Protein AF-A0AAU6FA54-F1 (afdb_monomer_lite)

pLDDT: mean 83.8, std 14.14, range [40.03, 97.0]

Structure (mmCIF, N/CA/C/O backbone):
data_AF-A0AAU6FA54-F1
#
_entry.id   AF-A0AAU6FA54-F1
#
loop_
_atom_site.group_PDB
_atom_site.id
_atom_site.type_symbol
_atom_site.label_atom_id
_atom_site.label_alt_id
_atom_site.label_comp_id
_atom_site.label_asym_id
_atom_site.label_entity_id
_atom_site.label_seq_id
_atom_site.pdbx_PDB_ins_code
_atom_site.Cartn_x
_atom_site.Cartn_y
_atom_site.Cartn_z
_atom_site.occupancy
_atom_site.B_iso_or_equiv
_atom_site.auth_seq_id
_atom_site.auth_comp_id
_atom_site.auth_asym_id
_atom_site.auth_atom_id
_atom_site.pdbx_PDB_model_num
ATOM 1 N N . MET A 1 1 ? -17.759 12.469 8.047 1.00 54.72 1 MET A N 1
ATOM 2 C CA . MET A 1 1 ? -17.543 11.275 7.200 1.00 54.72 1 MET A CA 1
ATOM 3 C C . MET A 1 1 ? -18.775 10.393 7.303 1.00 54.72 1 MET A C 1
ATOM 5 O O . MET A 1 1 ? -19.271 10.269 8.419 1.00 54.72 1 MET A O 1
ATOM 9 N N . PRO A 1 2 ? -19.297 9.824 6.205 1.00 54.88 2 PRO A N 1
ATOM 10 C CA . PRO A 1 2 ? -20.331 8.798 6.305 1.00 54.88 2 PRO A CA 1
ATOM 11 C C . PRO A 1 2 ? -19.773 7.605 7.097 1.00 54.88 2 PRO A C 1
ATOM 13 O O . PRO A 1 2 ? -18.658 7.155 6.835 1.00 54.88 2 PRO A O 1
ATOM 16 N N . ALA A 1 3 ? -20.511 7.143 8.105 1.00 58.78 3 ALA A N 1
ATOM 17 C CA . ALA A 1 3 ? -20.110 6.004 8.920 1.00 58.78 3 ALA A CA 1
ATOM 18 C C . ALA A 1 3 ? -20.366 4.710 8.136 1.00 58.78 3 ALA A C 1
ATOM 20 O O . ALA A 1 3 ? -21.509 4.386 7.820 1.00 58.78 3 ALA A O 1
ATOM 21 N N . VAL A 1 4 ? -19.301 3.982 7.803 1.00 65.38 4 VAL A N 1
ATOM 22 C CA . VAL A 1 4 ? -19.407 2.633 7.237 1.00 65.38 4 VAL A CA 1
ATOM 23 C C . VAL A 1 4 ? -19.443 1.653 8.406 1.00 65.38 4 VAL A C 1
ATOM 25 O O . VAL A 1 4 ? -18.468 1.532 9.144 1.00 65.38 4 VAL A O 1
ATOM 28 N N . ASN A 1 5 ? -20.568 0.962 8.592 1.00 68.56 5 ASN A N 1
ATOM 29 C CA . ASN A 1 5 ? -20.701 -0.080 9.610 1.00 68.56 5 ASN A CA 1
ATOM 30 C C . ASN A 1 5 ? -20.019 -1.366 9.126 1.00 68.56 5 ASN A C 1
ATOM 32 O O . ASN A 1 5 ? -20.662 -2.239 8.544 1.00 68.56 5 ASN A O 1
ATOM 36 N N . VAL A 1 6 ? -18.709 -1.467 9.350 1.00 71.56 6 VAL A N 1
ATOM 37 C CA . VAL A 1 6 ? -17.946 -2.699 9.119 1.00 71.56 6 VAL A CA 1
ATOM 38 C C . VAL A 1 6 ? -18.018 -3.548 10.384 1.00 71.56 6 VAL A C 1
ATOM 40 O O . VAL A 1 6 ? -17.626 -3.097 11.459 1.00 71.56 6 VAL A O 1
ATOM 43 N N . LYS A 1 7 ? -18.549 -4.768 10.267 1.00 80.62 7 LYS A N 1
ATOM 44 C CA . LYS A 1 7 ? -18.486 -5.763 11.341 1.00 80.62 7 LYS A CA 1
ATOM 45 C C . LYS A 1 7 ? -17.205 -6.565 11.168 1.00 80.62 7 LYS A C 1
ATOM 47 O O . LYS A 1 7 ? -16.977 -7.097 10.090 1.00 80.62 7 LYS A O 1
ATOM 52 N N . PHE A 1 8 ? -16.421 -6.637 12.230 1.00 81.81 8 PHE A N 1
ATOM 53 C CA . PHE A 1 8 ? -15.246 -7.492 12.322 1.00 81.81 8 PHE A CA 1
ATOM 54 C C . PHE A 1 8 ? -15.554 -8.651 13.267 1.00 81.81 8 PHE A C 1
ATOM 56 O O . PHE A 1 8 ? -16.298 -8.467 14.239 1.00 81.81 8 PHE A O 1
ATOM 63 N N . SER A 1 9 ? -14.978 -9.819 13.003 1.00 91.56 9 SER A N 1
ATOM 64 C CA . SER A 1 9 ? -14.883 -10.872 14.013 1.00 91.56 9 SER A CA 1
ATOM 65 C C . SER A 1 9 ? -13.928 -10.448 15.141 1.00 91.56 9 SER A C 1
ATOM 67 O O . SER A 1 9 ? -13.171 -9.480 15.015 1.00 91.56 9 SER A O 1
ATOM 69 N N . GLU A 1 10 ? -13.952 -11.158 16.269 1.00 90.00 10 GLU A N 1
ATOM 70 C CA . GLU A 1 10 ? -13.013 -10.887 17.366 1.00 90.00 10 GLU A CA 1
ATOM 71 C C . GLU A 1 10 ? -11.554 -11.129 16.951 1.00 90.00 10 GLU A C 1
ATOM 73 O O . GLU A 1 10 ? -10.689 -10.315 17.269 1.00 90.00 10 GLU A O 1
ATOM 78 N N . GLU A 1 11 ? -11.296 -12.186 16.175 1.00 91.06 11 GLU A N 1
ATOM 79 C CA . GLU A 1 11 ? -9.969 -12.524 15.639 1.00 91.06 11 GLU A CA 1
ATOM 80 C C . GLU A 1 11 ? -9.444 -11.444 14.678 1.00 91.06 11 GLU A C 1
ATOM 82 O O . GLU A 1 11 ? -8.276 -11.042 14.729 1.00 91.06 11 GLU A O 1
ATOM 87 N N . GLU A 1 12 ? -10.322 -10.916 13.821 1.00 90.62 12 GLU A N 1
ATOM 88 C CA . GLU A 1 12 ? -9.986 -9.817 12.916 1.00 90.62 12 GLU A CA 1
ATOM 89 C C . GLU A 1 12 ? -9.677 -8.539 13.701 1.00 90.62 12 GLU A C 1
ATOM 91 O O . GLU A 1 12 ? -8.696 -7.853 13.405 1.00 90.62 12 GLU A O 1
ATOM 96 N N . LEU A 1 13 ? -10.462 -8.224 14.738 1.00 92.44 13 LEU A N 1
ATOM 97 C CA . LEU A 1 13 ? -10.194 -7.068 15.597 1.00 92.44 13 LEU A CA 1
ATOM 98 C C . LEU A 1 13 ? -8.855 -7.183 16.319 1.00 92.44 13 LEU A C 1
ATOM 100 O O . LEU A 1 13 ? -8.154 -6.176 16.429 1.00 92.44 13 LEU A O 1
ATOM 104 N N . ASP A 1 14 ? -8.498 -8.365 16.815 1.00 92.75 14 ASP A N 1
ATOM 105 C CA . ASP A 1 14 ? -7.217 -8.579 17.491 1.00 92.75 14 ASP A CA 1
ATOM 106 C C . ASP A 1 14 ? -6.029 -8.372 16.541 1.00 92.75 14 ASP A C 1
ATOM 108 O O . ASP A 1 14 ? -5.076 -7.643 16.844 1.00 92.75 14 ASP A O 1
ATOM 112 N N . THR A 1 15 ? -6.159 -8.891 15.319 1.00 92.44 15 THR A N 1
ATOM 113 C CA . THR A 1 15 ? -5.172 -8.691 14.254 1.00 92.44 15 THR A CA 1
ATOM 114 C C . THR A 1 15 ? -5.008 -7.206 13.922 1.00 92.44 15 THR A C 1
ATOM 116 O O . THR A 1 15 ? -3.889 -6.683 13.900 1.00 92.44 15 THR A O 1
ATOM 119 N N . VAL A 1 16 ? -6.115 -6.489 13.701 1.00 91.31 16 VAL A N 1
ATOM 120 C CA . VAL A 1 16 ? -6.077 -5.062 13.341 1.00 91.31 16 VAL A CA 1
ATOM 121 C C . VAL A 1 16 ? -5.546 -4.217 14.503 1.00 91.31 16 VAL A C 1
ATOM 123 O O . VAL A 1 16 ? -4.808 -3.260 14.270 1.00 91.31 16 VAL A O 1
ATOM 126 N N . ARG A 1 17 ? -5.856 -4.566 15.758 1.00 93.25 17 ARG A N 1
ATOM 127 C CA . ARG A 1 17 ? -5.299 -3.885 16.941 1.00 93.25 17 ARG A CA 1
ATOM 128 C C . ARG A 1 17 ? -3.795 -4.079 17.048 1.00 93.25 17 ARG A C 1
ATOM 130 O O . ARG A 1 17 ? -3.090 -3.093 17.245 1.00 93.25 17 ARG A O 1
ATOM 137 N N . THR A 1 18 ? -3.310 -5.305 16.869 1.00 95.38 18 THR A N 1
ATOM 138 C CA . THR A 1 18 ? -1.873 -5.607 16.862 1.00 95.38 18 THR A CA 1
ATOM 139 C C . THR A 1 18 ? -1.146 -4.793 15.792 1.00 95.38 18 THR A C 1
ATOM 141 O O . THR A 1 18 ? -0.130 -4.156 16.069 1.00 95.38 18 THR A O 1
ATOM 144 N N . GLN A 1 19 ? -1.703 -4.727 14.582 1.00 92.38 19 GLN A N 1
ATOM 145 C CA . GLN A 1 19 ? -1.128 -3.936 13.492 1.00 92.38 19 GLN A CA 1
ATOM 146 C C . GLN A 1 19 ? -1.191 -2.423 13.752 1.00 92.38 19 GLN A C 1
ATOM 148 O O . GLN A 1 19 ? -0.237 -1.708 13.445 1.00 92.38 19 GLN A O 1
ATOM 153 N N . ALA A 1 20 ? -2.287 -1.925 14.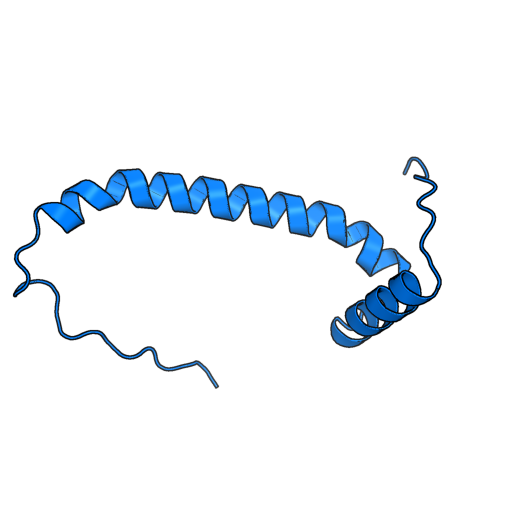331 1.00 92.56 20 ALA A N 1
ATOM 154 C CA . ALA A 1 20 ? -2.420 -0.519 14.704 1.00 92.56 20 ALA A CA 1
ATOM 155 C C . ALA A 1 20 ? -1.397 -0.125 15.780 1.00 92.56 20 ALA A C 1
ATOM 157 O O . ALA A 1 20 ? -0.750 0.915 15.652 1.00 92.56 20 ALA A O 1
ATOM 158 N N . ALA A 1 21 ? -1.194 -0.982 16.786 1.00 94.69 21 ALA A N 1
ATOM 159 C CA . ALA A 1 21 ? -0.189 -0.794 17.826 1.00 94.69 21 ALA A CA 1
ATOM 160 C C . ALA A 1 21 ? 1.237 -0.805 17.254 1.00 94.69 21 ALA A C 1
ATOM 162 O O . ALA A 1 21 ? 2.020 0.087 17.573 1.00 94.69 21 ALA A O 1
ATOM 163 N N . ALA A 1 22 ? 1.551 -1.740 16.349 1.00 94.56 22 ALA A N 1
ATOM 164 C CA . ALA A 1 22 ? 2.839 -1.779 15.652 1.00 94.56 22 ALA A CA 1
ATOM 165 C C . ALA A 1 22 ? 3.093 -0.516 14.807 1.00 94.56 22 ALA A C 1
ATOM 167 O O . ALA A 1 22 ? 4.228 -0.064 14.687 1.00 94.56 22 ALA A O 1
ATOM 168 N N . ALA A 1 23 ? 2.034 0.083 14.254 1.00 89.44 23 ALA A N 1
ATOM 169 C CA . ALA A 1 23 ? 2.101 1.350 13.531 1.00 89.44 23 ALA A CA 1
ATOM 170 C C . ALA A 1 23 ? 2.098 2.593 14.449 1.00 89.44 23 ALA A C 1
ATOM 172 O O . ALA A 1 23 ? 2.193 3.712 13.944 1.00 89.44 23 ALA A O 1
ATOM 173 N N . GLY A 1 24 ? 1.948 2.432 15.771 1.00 94.69 24 GLY A N 1
ATOM 174 C CA . GLY A 1 24 ? 1.820 3.541 16.725 1.00 94.69 24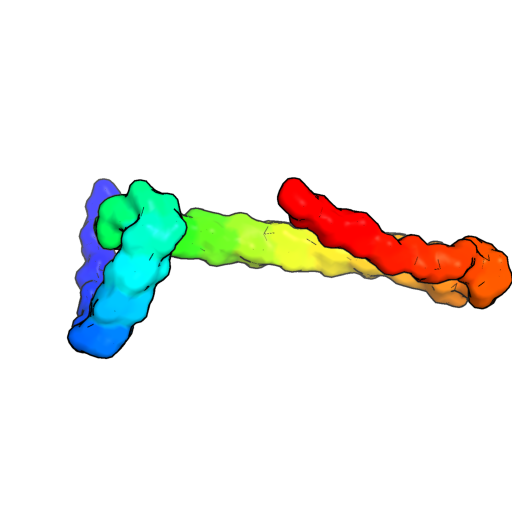 GLY A CA 1
ATOM 175 C C . GLY A 1 24 ? 0.541 4.371 16.547 1.00 94.69 24 GLY A C 1
ATOM 176 O O . GLY A 1 24 ? 0.509 5.546 16.909 1.00 94.69 24 GLY A O 1
ATOM 177 N N . GLN A 1 25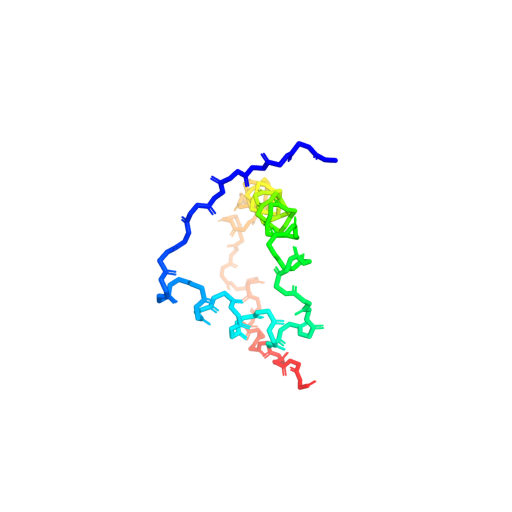 ? -0.509 3.795 15.955 1.00 92.44 25 GLN A N 1
ATOM 178 C CA . GLN A 1 25 ? -1.761 4.481 15.623 1.00 92.44 25 GLN A CA 1
ATOM 179 C C . GLN A 1 25 ? -2.919 3.981 16.495 1.00 92.44 25 GLN A C 1
ATOM 181 O O . GLN A 1 25 ? -2.953 2.830 16.925 1.00 92.44 25 GLN A O 1
ATOM 186 N N . SER A 1 26 ? -3.931 4.826 16.711 1.00 92.75 26 SER A N 1
ATOM 187 C CA . SER A 1 26 ? -5.200 4.350 17.270 1.00 92.75 26 SER A CA 1
ATOM 188 C C . SER A 1 26 ? -5.920 3.444 16.264 1.00 92.75 26 SER A C 1
ATOM 190 O O . SER A 1 26 ? -5.798 3.633 15.052 1.00 92.75 26 SER A O 1
ATOM 192 N N . LEU A 1 27 ? -6.721 2.488 16.750 1.00 90.06 27 LEU A N 1
ATOM 193 C CA . LEU A 1 27 ? -7.483 1.566 15.895 1.00 90.06 27 LEU A CA 1
ATOM 194 C C . LEU A 1 27 ? -8.339 2.310 14.854 1.00 90.06 27 LEU A C 1
ATOM 196 O O . LEU A 1 27 ? -8.321 1.974 13.673 1.00 90.06 27 LEU A O 1
ATOM 200 N N . GLY A 1 28 ? -9.047 3.362 15.277 1.00 88.25 28 GLY A N 1
ATOM 201 C CA . GLY A 1 28 ? -9.877 4.172 14.382 1.00 88.25 28 GLY A CA 1
ATOM 202 C C . GLY A 1 28 ? -9.064 4.905 13.311 1.00 88.25 28 GLY A C 1
ATOM 203 O O . GLY A 1 28 ? -9.454 4.905 12.144 1.00 88.25 28 GLY A O 1
ATOM 204 N N . ALA A 1 29 ? -7.908 5.475 13.676 1.00 89.12 29 ALA A N 1
ATOM 205 C CA . ALA A 1 29 ? -7.012 6.124 12.718 1.00 89.12 29 ALA A CA 1
ATOM 206 C C . ALA A 1 29 ? -6.408 5.113 11.731 1.00 89.12 29 ALA A C 1
ATOM 208 O O . ALA A 1 29 ? -6.322 5.393 10.536 1.00 89.12 29 ALA A O 1
ATOM 209 N N . TYR A 1 30 ? -6.049 3.921 12.212 1.00 91.62 30 TYR A N 1
ATOM 210 C CA . TYR A 1 30 ? -5.502 2.847 11.387 1.00 91.62 30 TYR A CA 1
ATOM 211 C C . TYR A 1 30 ? -6.512 2.341 10.348 1.00 91.62 30 TYR A C 1
ATOM 213 O O . TYR A 1 30 ? -6.157 2.179 9.178 1.00 91.62 30 TYR A O 1
ATOM 221 N N . ILE A 1 31 ? -7.774 2.142 10.749 1.00 89.88 31 ILE A N 1
ATOM 222 C CA . ILE A 1 31 ? -8.861 1.735 9.844 1.00 89.88 31 ILE A CA 1
ATOM 223 C C . ILE A 1 31 ? -9.150 2.840 8.822 1.00 89.88 31 ILE A C 1
ATOM 225 O O . ILE A 1 31 ? -9.252 2.559 7.629 1.00 89.88 31 ILE A O 1
ATOM 229 N N . ALA A 1 32 ? -9.223 4.101 9.256 1.00 87.94 32 ALA A N 1
ATOM 230 C CA . ALA A 1 32 ? -9.442 5.227 8.347 1.00 87.94 32 ALA A CA 1
ATOM 231 C C . ALA A 1 32 ? -8.311 5.362 7.309 1.00 87.94 32 ALA A C 1
ATOM 233 O O . ALA A 1 32 ? -8.564 5.635 6.134 1.00 87.94 32 ALA A O 1
ATOM 234 N N . ALA A 1 33 ? -7.066 5.112 7.720 1.00 90.00 33 ALA A N 1
ATOM 235 C CA . ALA A 1 33 ? -5.906 5.139 6.837 1.00 90.00 33 ALA A CA 1
ATOM 236 C C . ALA A 1 33 ? -5.827 3.928 5.890 1.00 90.00 33 ALA A C 1
ATOM 238 O O . ALA A 1 33 ? -5.150 4.010 4.864 1.00 90.00 33 ALA A O 1
ATOM 239 N N . ALA A 1 34 ? -6.510 2.815 6.184 1.00 88.38 34 ALA A N 1
ATOM 240 C CA . ALA A 1 34 ? -6.429 1.596 5.379 1.00 88.38 34 ALA A CA 1
ATOM 241 C C . ALA A 1 34 ? -6.875 1.822 3.924 1.00 88.38 34 ALA A C 1
ATOM 243 O O . ALA A 1 34 ? -6.190 1.388 2.998 1.00 88.38 34 ALA A O 1
ATOM 244 N N . ALA A 1 35 ? -7.962 2.572 3.713 1.00 84.00 35 ALA A N 1
ATOM 245 C CA . ALA A 1 35 ? -8.438 2.917 2.372 1.00 84.00 35 ALA A CA 1
ATOM 246 C C . ALA A 1 35 ? -7.421 3.773 1.594 1.00 84.00 35 ALA A C 1
ATOM 248 O O . ALA A 1 35 ? -7.209 3.562 0.399 1.00 84.00 35 ALA A O 1
ATOM 249 N N . VAL A 1 36 ? -6.751 4.706 2.279 1.00 90.38 36 VAL A N 1
ATOM 250 C CA . VAL A 1 36 ? -5.705 5.550 1.683 1.00 90.38 36 VAL A CA 1
ATOM 251 C C . VAL A 1 36 ? -4.491 4.706 1.297 1.00 90.38 36 VAL A C 1
ATOM 253 O O . VAL A 1 36 ? -3.995 4.835 0.178 1.00 90.38 36 VAL A O 1
ATOM 256 N N . ARG A 1 37 ? -4.046 3.800 2.178 1.00 91.00 37 ARG A N 1
ATOM 257 C CA . ARG A 1 37 ? -2.926 2.888 1.894 1.00 91.00 37 ARG A CA 1
ATOM 258 C C . ARG A 1 37 ? -3.212 1.978 0.705 1.00 91.00 37 ARG A C 1
ATOM 260 O O . ARG A 1 37 ? -2.339 1.801 -0.141 1.00 91.00 37 ARG A O 1
ATOM 267 N N . ASP A 1 38 ? -4.420 1.424 0.595 1.00 92.56 38 ASP A N 1
ATOM 268 C CA . ASP A 1 38 ? -4.751 0.579 -0.556 1.00 92.56 38 ASP A CA 1
ATOM 269 C C . ASP A 1 38 ? -4.831 1.390 -1.859 1.00 92.56 38 ASP A C 1
ATOM 271 O O . ASP A 1 38 ? -4.320 0.945 -2.887 1.00 92.56 38 ASP A O 1
ATOM 275 N N . HIS A 1 39 ? -5.364 2.617 -1.824 1.00 92.69 39 HIS A N 1
ATOM 276 C CA . HIS A 1 39 ? -5.312 3.512 -2.983 1.00 92.69 39 HIS A CA 1
ATOM 277 C C . HIS A 1 39 ? -3.865 3.806 -3.419 1.00 92.69 39 HIS A C 1
ATOM 279 O O . HIS A 1 39 ? -3.533 3.649 -4.596 1.00 92.69 39 HIS A O 1
ATOM 285 N N . GLN A 1 40 ? -2.989 4.161 -2.473 1.00 94.00 40 GLN A N 1
ATOM 286 C CA . GLN A 1 40 ? -1.565 4.396 -2.734 1.00 94.00 40 GLN A CA 1
ATOM 287 C C . GLN A 1 40 ? -0.881 3.157 -3.317 1.00 94.00 40 GLN A C 1
ATOM 289 O O . GLN A 1 40 ? -0.148 3.272 -4.298 1.00 94.00 40 GLN A O 1
ATOM 294 N N . ARG A 1 41 ? -1.165 1.964 -2.778 1.00 95.94 41 ARG A N 1
ATOM 295 C CA . ARG A 1 41 ? -0.637 0.693 -3.293 1.00 95.94 41 ARG A CA 1
ATOM 296 C C . ARG A 1 41 ? -1.055 0.461 -4.743 1.00 95.94 41 ARG A C 1
ATOM 298 O O . ARG A 1 41 ? -0.208 0.150 -5.577 1.00 95.94 41 ARG A O 1
ATOM 305 N N . ARG A 1 42 ? -2.341 0.635 -5.068 1.00 95.88 42 ARG A N 1
ATOM 306 C CA . ARG A 1 42 ? -2.837 0.486 -6.449 1.00 95.88 42 ARG A CA 1
ATOM 307 C C . ARG A 1 42 ? -2.180 1.49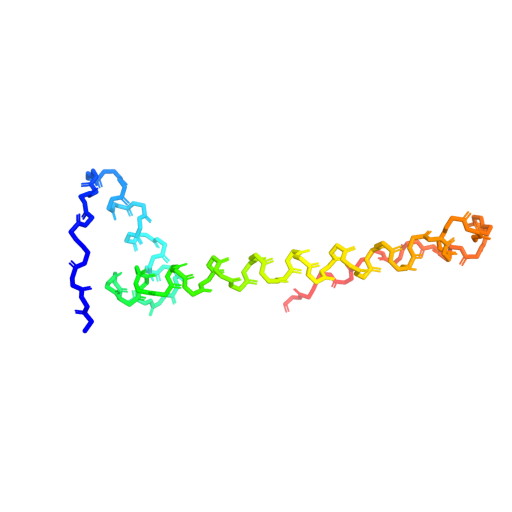3 -7.392 1.00 95.88 42 ARG A C 1
ATOM 309 O O . ARG A 1 42 ? -1.794 1.122 -8.499 1.00 95.88 42 ARG A O 1
ATOM 316 N N . HIS A 1 43 ? -2.025 2.742 -6.954 1.00 95.88 43 HIS A N 1
ATOM 317 C CA . HIS A 1 43 ? -1.351 3.776 -7.736 1.00 95.88 43 HIS A CA 1
ATOM 318 C C . HIS A 1 43 ? 0.123 3.432 -7.985 1.00 95.88 43 HIS A C 1
ATOM 320 O O . HIS A 1 43 ? 0.593 3.524 -9.121 1.00 95.88 43 HIS A O 1
ATOM 326 N N . PHE A 1 44 ? 0.838 2.987 -6.946 1.00 96.31 44 PHE A N 1
ATOM 327 C CA . PHE A 1 44 ? 2.224 2.538 -7.050 1.00 96.31 44 PHE A CA 1
ATOM 328 C C . PHE A 1 44 ? 2.360 1.399 -8.062 1.00 96.31 44 PHE A C 1
ATOM 330 O O . PHE A 1 44 ? 3.135 1.523 -9.004 1.00 96.31 44 PHE A O 1
ATOM 337 N N . VAL A 1 45 ? 1.556 0.338 -7.928 1.00 97.00 45 VAL A N 1
ATOM 338 C CA . VAL A 1 45 ? 1.600 -0.820 -8.837 1.00 97.00 45 VAL A CA 1
ATOM 339 C C . VAL A 1 45 ? 1.301 -0.407 -10.278 1.00 97.00 45 VAL A C 1
ATOM 341 O O . VAL A 1 45 ? 2.034 -0.784 -11.185 1.00 97.00 45 VAL A O 1
ATOM 344 N N . SER A 1 46 ? 0.269 0.411 -10.500 1.00 96.69 46 SER A N 1
ATOM 345 C CA . SER A 1 46 ? -0.072 0.921 -11.836 1.00 96.69 46 SER A CA 1
ATOM 346 C C . SER A 1 46 ? 1.074 1.724 -12.459 1.00 96.69 46 SER A C 1
ATOM 348 O O . SER A 1 46 ? 1.399 1.555 -13.633 1.00 96.69 46 SER A O 1
ATOM 350 N N . THR A 1 47 ? 1.726 2.575 -11.668 1.00 96.31 47 THR A N 1
ATOM 351 C CA . THR A 1 47 ? 2.864 3.381 -12.131 1.00 96.31 47 THR A CA 1
ATOM 352 C C . THR A 1 47 ? 4.086 2.505 -12.414 1.00 96.31 47 THR A C 1
ATOM 354 O O . THR A 1 47 ? 4.719 2.663 -13.455 1.00 96.31 47 THR A O 1
ATOM 357 N N . ALA A 1 48 ? 4.388 1.550 -11.532 1.00 96.25 48 ALA A N 1
ATOM 358 C CA . ALA A 1 48 ? 5.497 0.616 -11.700 1.00 96.25 48 ALA A CA 1
ATOM 359 C C . ALA A 1 48 ? 5.321 -0.256 -12.951 1.00 96.25 48 ALA A C 1
ATOM 361 O O . ALA A 1 48 ? 6.276 -0.431 -13.700 1.00 96.25 48 ALA A O 1
ATOM 362 N N . LEU A 1 49 ? 4.102 -0.733 -13.224 1.00 96.69 49 LEU A N 1
ATOM 363 C CA . LEU A 1 49 ? 3.799 -1.484 -14.445 1.00 96.69 49 LEU A CA 1
ATOM 364 C C . LEU A 1 49 ? 4.035 -0.646 -15.704 1.00 96.69 49 LEU A C 1
ATOM 366 O O . LEU A 1 49 ? 4.699 -1.110 -16.621 1.00 96.69 49 LEU A O 1
ATOM 370 N N . LYS A 1 50 ? 3.594 0.618 -15.726 1.00 96.31 50 LYS A N 1
ATOM 371 C CA . LYS A 1 50 ? 3.870 1.518 -16.861 1.00 96.31 50 LYS A CA 1
ATOM 372 C C . LYS A 1 50 ? 5.365 1.755 -17.071 1.00 96.31 50 LYS A C 1
ATOM 374 O O . LYS A 1 50 ? 5.819 1.832 -18.208 1.00 96.31 50 LYS A O 1
ATOM 379 N N . ALA A 1 51 ? 6.120 1.907 -15.983 1.00 94.69 51 ALA A N 1
ATOM 380 C CA . ALA A 1 51 ? 7.568 2.055 -16.057 1.00 94.69 51 ALA A CA 1
ATOM 381 C C . ALA A 1 51 ? 8.227 0.777 -16.594 1.00 94.69 51 ALA A C 1
ATOM 383 O O . ALA A 1 51 ? 9.083 0.861 -17.470 1.00 94.69 51 ALA A O 1
ATOM 384 N N . TYR A 1 52 ? 7.784 -0.390 -16.122 1.00 93.62 52 TYR A N 1
ATOM 385 C CA . TYR A 1 52 ? 8.236 -1.685 -16.618 1.00 93.62 52 TYR A CA 1
ATOM 386 C C . TYR A 1 52 ? 7.953 -1.842 -18.111 1.00 93.62 52 TYR A C 1
ATOM 388 O O . TYR A 1 52 ? 8.879 -2.103 -18.865 1.00 93.62 52 TYR A O 1
ATOM 396 N N . ASP A 1 53 ? 6.720 -1.607 -18.562 1.00 95.44 53 ASP A N 1
ATOM 397 C CA . ASP A 1 53 ? 6.353 -1.741 -19.976 1.00 95.44 53 ASP A CA 1
ATOM 398 C C . ASP A 1 53 ? 7.169 -0.805 -20.879 1.00 95.44 53 ASP A C 1
ATOM 400 O O . ASP A 1 53 ? 7.522 -1.177 -21.996 1.00 95.44 53 ASP A O 1
ATOM 404 N N . ARG A 1 54 ? 7.508 0.393 -20.383 1.00 94.56 54 ARG A N 1
ATOM 405 C CA . ARG A 1 54 ? 8.359 1.351 -21.095 1.00 94.56 54 ARG A CA 1
ATOM 406 C C . ARG A 1 54 ? 9.815 0.892 -21.192 1.00 94.56 54 ARG A C 1
ATOM 408 O O . ARG A 1 54 ? 10.404 1.040 -22.252 1.00 94.56 54 ARG A O 1
ATOM 415 N N . LEU A 1 55 ? 10.395 0.412 -20.093 1.00 91.88 55 LEU A N 1
ATOM 416 C CA . LEU A 1 55 ? 11.825 0.087 -20.008 1.00 91.88 55 LEU A CA 1
ATOM 417 C C . LEU A 1 55 ? 12.137 -1.340 -20.467 1.00 91.88 55 LEU A C 1
ATOM 419 O O . LEU A 1 55 ? 13.270 -1.644 -20.822 1.00 91.88 55 LEU A O 1
ATOM 423 N N . ARG A 1 56 ? 11.148 -2.237 -20.459 1.00 89.75 56 ARG A N 1
ATOM 424 C CA . ARG A 1 56 ? 11.322 -3.647 -20.815 1.00 89.75 56 ARG A CA 1
ATOM 425 C C . ARG A 1 56 ? 11.971 -3.851 -22.190 1.00 89.75 56 ARG A C 1
ATOM 427 O O . ARG A 1 56 ? 12.839 -4.711 -22.245 1.00 89.75 56 ARG A O 1
ATOM 434 N N . PRO A 1 57 ? 11.605 -3.133 -23.271 1.00 90.75 57 PRO A N 1
ATOM 435 C CA . PRO A 1 57 ? 12.283 -3.283 -24.558 1.00 90.75 57 PRO A CA 1
ATOM 436 C C . PRO A 1 57 ? 13.774 -2.946 -24.466 1.00 90.75 57 PRO A C 1
ATOM 438 O O . PRO A 1 57 ? 14.590 -3.734 -24.915 1.00 90.75 57 PRO A O 1
ATOM 441 N N . GLU A 1 58 ? 14.125 -1.854 -23.775 1.00 85.56 58 GLU A N 1
ATOM 442 C CA . GLU A 1 58 ? 15.523 -1.452 -23.562 1.00 85.56 58 GLU A CA 1
ATOM 443 C C . GLU A 1 58 ? 16.310 -2.548 -22.827 1.00 85.56 58 GLU A C 1
ATOM 445 O O . GLU A 1 58 ? 17.442 -2.832 -23.186 1.00 85.56 58 GLU A O 1
ATOM 450 N N . PHE A 1 59 ? 15.697 -3.221 -21.846 1.00 81.75 59 PHE A N 1
ATOM 451 C CA . PHE A 1 59 ? 16.323 -4.354 -21.155 1.00 81.75 59 PHE A CA 1
ATOM 452 C C . PHE A 1 59 ? 16.390 -5.646 -21.975 1.00 81.75 59 PHE A C 1
ATOM 454 O O . PHE A 1 59 ? 17.256 -6.475 -21.709 1.00 81.75 59 PHE A O 1
ATOM 461 N N . LEU A 1 60 ? 15.466 -5.861 -22.913 1.00 83.75 60 LEU A N 1
ATOM 462 C CA . LEU A 1 60 ? 15.483 -7.035 -23.792 1.00 83.75 60 LEU A CA 1
ATOM 463 C C . LEU A 1 60 ? 16.530 -6.908 -24.903 1.00 83.75 60 LEU A C 1
ATOM 465 O O . LEU A 1 60 ? 17.005 -7.933 -25.382 1.00 83.75 60 LEU A O 1
ATOM 469 N N . ASP A 1 61 ? 16.876 -5.677 -25.275 1.00 83.88 61 ASP A N 1
ATOM 470 C CA . ASP A 1 61 ? 17.879 -5.366 -26.295 1.00 83.88 61 ASP A CA 1
ATOM 471 C C . ASP A 1 61 ? 19.311 -5.280 -25.725 1.00 83.88 61 ASP A C 1
ATOM 473 O O . ASP A 1 61 ? 20.254 -5.087 -26.488 1.00 83.88 61 ASP A O 1
ATOM 477 N N . LEU A 1 62 ? 19.493 -5.412 -24.402 1.00 82.62 62 LEU A N 1
ATOM 478 C CA . LEU A 1 62 ? 20.812 -5.407 -23.760 1.00 82.62 62 LEU A CA 1
ATOM 479 C C . LEU A 1 62 ? 21.499 -6.770 -23.868 1.00 82.62 62 LEU A C 1
ATOM 481 O O . LEU A 1 62 ? 20.906 -7.806 -23.545 1.00 82.62 62 LEU A O 1
ATOM 485 N N . ASP A 1 63 ? 22.785 -6.751 -24.214 1.00 78.38 63 ASP A N 1
ATOM 486 C CA . ASP A 1 63 ? 23.617 -7.940 -24.128 1.00 78.38 63 ASP A CA 1
ATOM 487 C C . ASP A 1 63 ? 23.886 -8.282 -22.647 1.00 78.38 63 ASP A C 1
ATOM 489 O O . ASP A 1 63 ? 24.066 -7.391 -21.808 1.00 78.38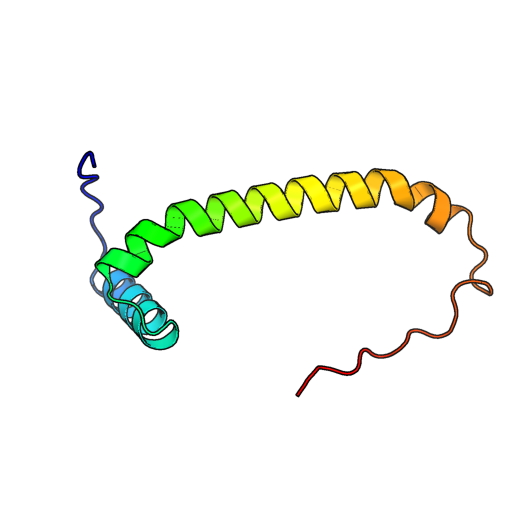 63 ASP A O 1
ATOM 493 N N . PRO A 1 64 ? 23.931 -9.573 -22.264 1.00 74.06 64 PRO A N 1
ATOM 494 C CA . PRO A 1 64 ? 24.146 -9.980 -20.872 1.00 74.06 64 PRO A CA 1
ATOM 495 C C . PRO A 1 64 ? 25.436 -9.441 -20.235 1.00 74.06 64 PRO A C 1
ATOM 497 O O . PRO A 1 64 ? 25.542 -9.402 -19.013 1.00 74.06 64 PRO A O 1
ATOM 500 N N . GLU A 1 65 ? 26.413 -9.050 -21.050 1.00 78.31 65 GLU A N 1
ATOM 501 C CA . GLU A 1 65 ? 27.681 -8.445 -20.636 1.00 78.31 65 GLU A CA 1
ATOM 502 C C . GLU A 1 65 ? 27.565 -6.963 -20.235 1.00 78.31 65 GLU A C 1
ATOM 504 O O . GLU A 1 65 ? 28.383 -6.488 -19.444 1.00 78.31 65 GLU A O 1
ATOM 509 N N . ASP A 1 66 ? 26.506 -6.272 -20.671 1.00 76.31 66 ASP A N 1
ATOM 510 C CA . ASP A 1 66 ? 26.169 -4.903 -20.253 1.00 76.31 66 ASP A CA 1
ATOM 511 C C . ASP A 1 66 ? 25.408 -4.863 -18.918 1.00 76.31 66 ASP A C 1
ATOM 513 O O . ASP A 1 66 ? 25.386 -3.845 -18.215 1.00 76.31 66 ASP A O 1
ATOM 517 N N . LEU A 1 67 ? 24.799 -5.988 -18.525 1.00 70.69 67 LEU A N 1
ATOM 518 C CA . LEU A 1 67 ? 24.222 -6.181 -17.199 1.00 70.69 67 LEU A CA 1
ATOM 519 C C . LEU A 1 67 ? 25.372 -6.391 -16.211 1.00 70.69 67 LEU A C 1
ATOM 521 O O . LEU A 1 67 ? 25.758 -7.516 -15.894 1.00 70.69 67 LEU A O 1
ATOM 525 N N . GLY A 1 68 ? 25.946 -5.286 -15.731 1.00 71.88 68 GLY A N 1
ATOM 526 C CA . GLY A 1 68 ? 26.959 -5.314 -14.678 1.00 71.88 68 GLY A CA 1
ATOM 527 C C . GLY A 1 68 ? 26.548 -6.234 -13.519 1.00 71.88 68 GLY A C 1
ATOM 528 O O . GLY A 1 68 ? 25.361 -6.448 -13.268 1.00 71.88 68 GLY A O 1
ATOM 529 N N . ALA A 1 69 ? 27.535 -6.796 -12.810 1.00 74.50 69 ALA A N 1
ATOM 530 C CA . ALA A 1 69 ? 27.283 -7.763 -11.744 1.00 74.50 69 ALA A CA 1
ATOM 531 C C . ALA A 1 69 ? 26.183 -7.259 -10.789 1.00 74.50 69 ALA A C 1
ATOM 533 O O . ALA A 1 69 ? 26.238 -6.093 -10.379 1.00 74.50 69 ALA A O 1
ATOM 534 N N . PRO A 1 70 ? 25.193 -8.102 -10.429 1.00 67.00 70 PRO A N 1
ATOM 535 C CA . PRO A 1 70 ? 24.098 -7.679 -9.572 1.00 67.00 70 PRO A CA 1
ATOM 536 C C . PRO A 1 70 ? 24.684 -7.125 -8.276 1.00 67.00 70 PRO A C 1
ATOM 538 O O . PRO A 1 70 ? 25.284 -7.860 -7.490 1.00 67.00 70 PRO A O 1
ATOM 541 N N . GLN A 1 71 ? 24.532 -5.816 -8.058 1.00 65.94 71 GLN A N 1
ATOM 542 C CA . GLN A 1 71 ? 24.839 -5.224 -6.767 1.00 65.94 71 GLN A CA 1
ATOM 543 C C . GLN A 1 71 ? 23.842 -5.825 -5.785 1.00 65.94 71 GLN A C 1
ATOM 545 O O . GLN A 1 71 ? 22.665 -5.467 -5.778 1.00 65.94 71 GLN A O 1
ATOM 550 N N . GLN A 1 72 ? 24.303 -6.792 -4.988 1.00 63.84 72 GLN A N 1
ATOM 551 C CA . GLN A 1 72 ? 23.577 -7.235 -3.808 1.00 63.84 72 GLN A CA 1
ATOM 552 C C . GLN A 1 72 ? 23.320 -5.980 -2.981 1.00 63.84 72 GLN A C 1
ATOM 554 O O . GLN A 1 72 ? 24.258 -5.372 -2.465 1.00 63.84 72 GLN A O 1
ATOM 559 N N . GLY A 1 73 ? 22.063 -5.537 -2.975 1.00 54.75 73 GLY A N 1
ATOM 560 C CA . GLY A 1 73 ? 21.674 -4.290 -2.344 1.00 54.75 73 GLY A CA 1
ATOM 561 C C . GLY A 1 73 ? 22.205 -4.261 -0.921 1.00 54.75 73 GLY A C 1
ATOM 562 O O . GLY A 1 73 ? 21.981 -5.198 -0.154 1.00 54.75 73 GLY A O 1
ATOM 563 N N . GLN A 1 74 ? 22.914 -3.188 -0.575 1.00 50.97 74 GLN A N 1
ATOM 564 C CA . GLN A 1 74 ? 23.082 -2.809 0.818 1.00 50.97 74 GLN A CA 1
ATOM 565 C C . GLN A 1 74 ? 21.672 -2.673 1.391 1.00 50.97 74 GLN A C 1
ATOM 567 O O . GLN A 1 74 ? 20.972 -1.697 1.129 1.00 50.97 74 GLN A O 1
ATOM 572 N N . ALA A 1 75 ? 21.225 -3.704 2.107 1.00 46.50 75 ALA A N 1
ATOM 573 C CA . ALA A 1 75 ? 20.068 -3.606 2.967 1.00 46.50 75 ALA A CA 1
ATOM 574 C C . ALA A 1 75 ? 20.400 -2.506 3.978 1.00 46.50 75 ALA A C 1
ATOM 576 O O . ALA A 1 75 ? 21.311 -2.664 4.790 1.00 46.50 75 ALA A O 1
ATOM 577 N N . ALA A 1 76 ? 19.740 -1.358 3.832 1.00 47.75 76 ALA A N 1
ATOM 578 C CA . ALA A 1 76 ? 19.867 -0.243 4.753 1.00 47.75 76 ALA A CA 1
ATOM 579 C C . ALA A 1 76 ? 19.556 -0.740 6.174 1.00 47.75 76 ALA A C 1
ATOM 581 O O . ALA A 1 76 ? 18.493 -1.323 6.403 1.00 47.75 76 ALA A O 1
ATOM 582 N N . ALA A 1 77 ? 20.531 -0.559 7.066 1.00 40.03 77 ALA A N 1
ATOM 583 C CA . ALA A 1 77 ? 20.421 -0.775 8.504 1.00 40.03 77 ALA A CA 1
ATOM 584 C C . ALA A 1 77 ? 19.660 0.373 9.178 1.00 40.03 77 ALA A C 1
ATOM 586 O O . ALA A 1 77 ? 19.745 1.514 8.663 1.00 40.03 77 ALA A O 1
#

Radius of gyration: 20.48 Å; chains: 1; bounding box: 48×24×44 Å

Secondary stru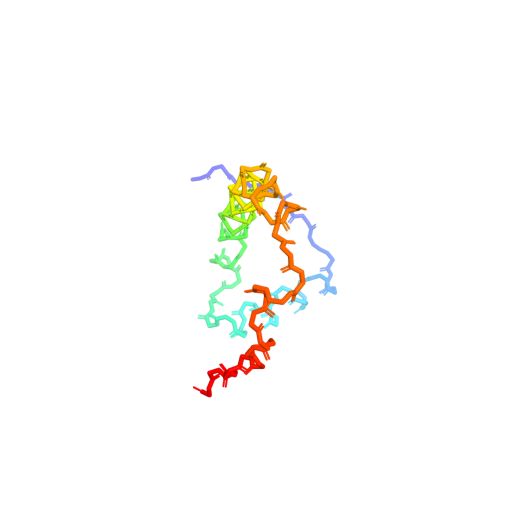cture (DSSP, 8-state):
---------HHHHHHHHHHHHHTT--HHHHHHHHHHHHHHHHHHHHHHHHHHHHHHHHHHSS-TTTS----------

Foldseek 3Di:
DPDDPDDDDPVRLVVLCVVCVVVVHDSVVSVVCPVVVVVVVVVVVVVVVVVCVVCVVVVVPDDVVVVPDPPPDPPDD

Sequence (77 aa):
MPAVNVKFSEEELDTVRTQAAAAGQSLGAYIAAAAVRDHQRRHFVSTALKAYDRLRPEFLDLDPEDLGAPQQGQAAA